Protein AF-A0AAE8SZ14-F1 (afdb_monomer_lite)

Radius of gyration: 31.62 Å; chains: 1; bounding box: 77×44×96 Å

Secondary structure (DSSP, 8-state):
--HHHHHHHHHHHHHHHHHHHHHHHHHHHHHHHHHHHHHHHHHHHHHHHHT--BSB-SSHHHHHHHHHHTTTS-S-SS--GGGG-HHHHHHHTTTTT-----SSSPPPPPPSPPP---S-SSS----S-PPPHHHHHHHHHHHHHHHHTTGGGSS--

pLDDT: mean 80.4, std 10.05, range [40.09, 95.69]

Structure (mmCIF, N/CA/C/O backbone):
data_AF-A0AAE8SZ14-F1
#
_entry.id   AF-A0AAE8SZ14-F1
#
loop_
_atom_site.group_PDB
_atom_site.id
_atom_site.type_symbol
_atom_site.label_atom_id
_atom_site.label_alt_id
_atom_site.label_comp_id
_atom_site.label_asym_id
_atom_site.label_entity_id
_atom_site.label_seq_id
_atom_site.pdbx_PDB_ins_code
_atom_site.Cartn_x
_atom_site.Cartn_y
_atom_site.Cartn_z
_atom_site.occupancy
_atom_site.B_iso_or_equiv
_atom_site.auth_seq_id
_atom_site.auth_comp_id
_atom_site.auth_asym_id
_atom_site.auth_atom_id
_atom_site.pdbx_PDB_model_num
ATOM 1 N N . MET A 1 1 ? 43.416 -10.793 -55.759 1.00 57.47 1 MET A N 1
ATOM 2 C CA . MET A 1 1 ? 42.093 -10.273 -55.345 1.00 57.47 1 MET A CA 1
ATOM 3 C C . MET A 1 1 ? 42.355 -9.062 -54.458 1.00 57.47 1 MET A C 1
ATOM 5 O O . MET A 1 1 ? 43.045 -9.214 -53.461 1.00 57.47 1 MET A O 1
ATOM 9 N N . SER A 1 2 ? 41.986 -7.856 -54.897 1.00 72.75 2 SER A N 1
ATOM 10 C CA . SER A 1 2 ? 42.442 -6.601 -54.273 1.00 72.75 2 SER A CA 1
ATOM 11 C C . SER A 1 2 ? 41.690 -6.305 -52.969 1.00 72.75 2 SER A C 1
ATOM 13 O O . SER A 1 2 ? 40.482 -6.530 -52.880 1.00 72.75 2 SER A O 1
ATOM 15 N N . LEU A 1 3 ? 42.374 -5.734 -51.975 1.00 68.56 3 LEU A N 1
ATOM 16 C CA . LEU A 1 3 ? 41.759 -5.224 -50.740 1.00 68.56 3 LEU A CA 1
ATOM 17 C C . LEU A 1 3 ? 40.633 -4.210 -51.027 1.00 68.56 3 LEU A C 1
ATOM 19 O O . LEU A 1 3 ? 39.628 -4.186 -50.319 1.00 68.56 3 LEU A O 1
ATOM 23 N N . SER A 1 4 ? 40.740 -3.457 -52.127 1.00 73.19 4 SER A N 1
ATOM 24 C CA . SER A 1 4 ? 39.727 -2.480 -52.546 1.00 73.19 4 SER A CA 1
ATOM 25 C C . SER A 1 4 ? 38.378 -3.104 -52.928 1.00 73.19 4 SER A C 1
ATOM 27 O O . SER A 1 4 ? 37.341 -2.476 -52.734 1.00 73.19 4 SER A O 1
ATOM 29 N N . THR A 1 5 ? 38.358 -4.353 -53.410 1.00 78.62 5 THR A N 1
ATOM 30 C CA . THR A 1 5 ? 37.113 -5.061 -53.769 1.00 78.62 5 THR A CA 1
ATOM 31 C C . THR A 1 5 ? 36.330 -5.592 -52.561 1.00 78.62 5 THR A C 1
ATOM 33 O O . THR A 1 5 ? 35.130 -5.826 -52.677 1.00 78.62 5 THR A O 1
ATOM 36 N N . LEU A 1 6 ? 36.964 -5.749 -51.391 1.00 79.00 6 LEU A N 1
ATOM 37 C CA . LEU A 1 6 ? 36.316 -6.261 -50.168 1.00 79.00 6 LEU A CA 1
ATOM 38 C C . LEU A 1 6 ? 35.822 -5.151 -49.224 1.00 79.00 6 LEU A C 1
ATOM 40 O O . LEU A 1 6 ? 35.016 -5.402 -48.328 1.00 79.00 6 LEU A O 1
ATOM 44 N N . GLN A 1 7 ? 36.256 -3.913 -49.450 1.00 81.00 7 GLN A N 1
ATOM 45 C CA . GLN A 1 7 ? 35.893 -2.744 -48.652 1.00 81.00 7 GLN A CA 1
ATOM 46 C C . GLN A 1 7 ? 34.374 -2.499 -48.492 1.00 81.00 7 GLN A C 1
ATOM 48 O O . GLN A 1 7 ? 33.945 -2.255 -47.360 1.00 81.00 7 GLN A O 1
ATOM 53 N N . PRO A 1 8 ? 33.521 -2.611 -49.537 1.00 81.75 8 PRO A N 1
ATOM 54 C CA . PRO A 1 8 ? 32.077 -2.411 -49.367 1.00 81.75 8 PRO A CA 1
ATOM 55 C C . PRO A 1 8 ? 31.417 -3.513 -48.523 1.00 81.75 8 PRO A C 1
ATOM 57 O O . PRO A 1 8 ? 30.487 -3.232 -47.768 1.00 81.75 8 PRO A O 1
ATOM 60 N N . TYR A 1 9 ? 31.929 -4.748 -48.586 1.00 81.44 9 TYR A N 1
ATOM 61 C CA . TYR A 1 9 ? 31.441 -5.866 -47.774 1.00 81.44 9 TYR A CA 1
ATOM 62 C C . TYR A 1 9 ? 31.772 -5.680 -46.290 1.00 81.44 9 TYR A C 1
ATOM 64 O O . TYR A 1 9 ? 30.912 -5.889 -45.435 1.00 81.44 9 TYR A O 1
ATOM 72 N N . LEU A 1 10 ? 32.990 -5.233 -45.975 1.00 82.50 10 LEU A N 1
ATOM 73 C CA . LEU A 1 10 ? 33.394 -4.947 -44.595 1.00 82.50 10 LEU A CA 1
ATOM 74 C C . LEU A 1 10 ? 32.565 -3.810 -43.987 1.00 82.50 10 LEU A C 1
ATOM 76 O O . LEU A 1 10 ? 32.094 -3.934 -42.857 1.00 82.50 10 LEU A O 1
ATOM 80 N N . HIS A 1 11 ? 32.317 -2.752 -44.760 1.00 78.81 11 HIS A N 1
ATOM 81 C CA . HIS A 1 11 ? 31.466 -1.641 -44.340 1.00 78.81 11 HIS A CA 1
ATOM 82 C C . HIS A 1 11 ? 30.017 -2.096 -44.100 1.00 78.81 11 HIS A C 1
ATOM 84 O O . HIS A 1 11 ? 29.425 -1.754 -43.079 1.00 78.81 11 HIS A O 1
ATOM 90 N N . TYR A 1 12 ? 29.454 -2.930 -44.982 1.00 84.75 12 TYR A N 1
ATOM 91 C CA . TYR A 1 12 ? 28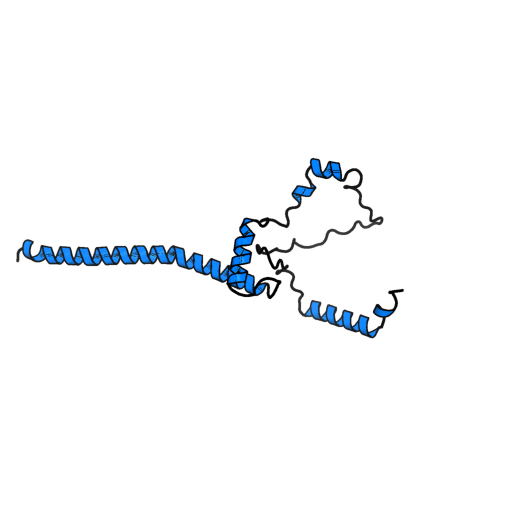.113 -3.495 -44.800 1.00 84.75 12 TYR A CA 1
ATOM 92 C C . TYR A 1 12 ? 28.002 -4.341 -43.521 1.00 84.75 12 TYR A C 1
ATOM 94 O O . TYR A 1 12 ? 27.090 -4.133 -42.720 1.00 84.75 12 TYR A O 1
ATOM 102 N N . ILE A 1 13 ? 28.962 -5.241 -43.280 1.00 82.94 13 ILE A N 1
ATOM 103 C CA . ILE A 1 13 ? 28.994 -6.082 -42.072 1.00 82.94 13 ILE A CA 1
ATOM 104 C C . ILE A 1 13 ? 29.124 -5.219 -40.809 1.00 82.94 13 ILE A C 1
ATOM 106 O O . ILE A 1 13 ? 28.430 -5.466 -39.819 1.00 82.94 13 ILE A O 1
ATOM 110 N N . GLN A 1 14 ? 29.961 -4.177 -40.839 1.00 82.06 14 GLN A N 1
ATOM 111 C CA . GLN A 1 14 ? 30.086 -3.221 -39.736 1.00 82.06 14 GLN A CA 1
ATOM 112 C C . GLN A 1 14 ? 28.778 -2.459 -39.486 1.00 82.06 14 GLN A C 1
ATOM 114 O O . GLN A 1 14 ? 28.372 -2.332 -38.329 1.00 82.06 14 GLN A O 1
ATOM 119 N N . HIS A 1 15 ? 28.075 -2.012 -40.531 1.00 77.25 15 HIS A N 1
ATOM 120 C CA . HIS A 1 15 ? 26.783 -1.325 -40.396 1.00 77.25 15 HIS A CA 1
ATOM 121 C C . HIS A 1 15 ? 25.703 -2.216 -39.791 1.00 77.25 15 HIS A C 1
ATOM 123 O O . HIS A 1 15 ? 25.020 -1.798 -38.853 1.00 77.25 15 HIS A O 1
ATOM 129 N N . VAL A 1 16 ? 25.570 -3.452 -40.279 1.00 83.50 16 VAL A N 1
ATOM 130 C CA . VAL A 1 16 ? 24.595 -4.417 -39.748 1.00 83.50 16 VAL A CA 1
ATOM 131 C C . VAL A 1 16 ? 24.905 -4.728 -38.283 1.00 83.50 16 VAL A C 1
ATOM 133 O O . VAL A 1 16 ? 24.021 -4.603 -37.435 1.00 83.50 16 VAL A O 1
ATOM 136 N N . ARG A 1 17 ? 26.172 -5.019 -37.954 1.00 85.25 17 ARG A N 1
ATOM 137 C CA . ARG A 1 17 ? 26.610 -5.296 -36.578 1.00 85.25 17 ARG A CA 1
ATOM 138 C C . ARG A 1 17 ? 26.339 -4.119 -35.641 1.00 85.25 17 ARG A C 1
ATOM 140 O O . ARG A 1 17 ? 25.786 -4.321 -34.562 1.00 85.25 17 ARG A O 1
ATOM 147 N N . THR A 1 18 ? 26.670 -2.897 -36.055 1.00 85.50 18 THR A N 1
ATOM 148 C CA . THR A 1 18 ? 26.490 -1.693 -35.227 1.00 85.50 18 THR A CA 1
ATOM 149 C C . THR A 1 18 ? 25.009 -1.409 -34.973 1.00 85.50 18 THR A C 1
ATOM 151 O O . THR A 1 18 ? 24.628 -1.147 -33.834 1.00 85.50 18 THR A O 1
ATOM 154 N N . ARG A 1 19 ? 24.140 -1.555 -35.985 1.00 84.44 19 ARG A N 1
ATOM 155 C CA . ARG A 1 19 ? 22.685 -1.409 -35.805 1.00 84.44 19 ARG A CA 1
ATOM 156 C C . ARG A 1 19 ? 22.119 -2.468 -34.866 1.00 84.44 19 ARG A C 1
ATOM 158 O O . ARG A 1 19 ? 21.400 -2.108 -33.938 1.00 84.44 19 ARG A O 1
ATOM 165 N N . THR A 1 20 ? 22.491 -3.738 -35.049 1.00 85.31 20 THR A N 1
ATOM 166 C CA . THR A 1 20 ? 22.041 -4.811 -34.147 1.00 85.31 20 THR A CA 1
ATOM 167 C C . THR A 1 20 ? 22.503 -4.572 -32.709 1.00 85.31 20 THR A C 1
ATOM 169 O O . THR A 1 20 ? 21.679 -4.636 -31.802 1.00 85.31 20 THR A O 1
ATOM 172 N N . ALA A 1 21 ? 23.763 -4.172 -32.496 1.00 86.88 21 ALA A N 1
ATOM 173 C CA . ALA A 1 21 ? 24.307 -3.888 -31.168 1.00 86.88 21 ALA A CA 1
ATOM 174 C C . ALA A 1 21 ? 23.600 -2.710 -30.473 1.00 86.88 21 ALA A C 1
ATOM 176 O O . ALA A 1 21 ? 23.291 -2.791 -29.282 1.00 86.88 21 ALA A O 1
ATOM 177 N N . ILE A 1 22 ? 23.291 -1.639 -31.213 1.00 88.44 22 ILE A N 1
ATOM 178 C CA . ILE A 1 22 ? 22.525 -0.502 -30.683 1.00 88.44 22 ILE A CA 1
ATOM 179 C C . ILE A 1 22 ? 21.106 -0.948 -30.316 1.00 88.44 22 ILE A C 1
ATOM 181 O O . ILE A 1 22 ? 20.650 -0.667 -29.209 1.00 88.44 22 ILE A O 1
ATOM 185 N N . THR A 1 23 ? 20.418 -1.688 -31.193 1.00 89.06 23 THR A N 1
ATOM 186 C CA . THR A 1 23 ? 19.051 -2.157 -30.907 1.00 89.06 23 THR A CA 1
ATOM 187 C C . THR A 1 23 ? 18.996 -3.091 -29.706 1.00 89.06 23 THR A C 1
ATOM 189 O O . THR A 1 23 ? 18.097 -2.954 -28.881 1.00 89.06 23 THR A O 1
ATOM 192 N N . THR A 1 24 ? 19.973 -3.992 -29.556 1.00 88.25 24 THR A N 1
ATOM 193 C CA . THR A 1 24 ? 20.036 -4.874 -28.391 1.00 88.25 24 THR A CA 1
ATOM 194 C C . THR A 1 24 ? 20.304 -4.072 -27.132 1.00 88.25 24 THR A C 1
ATOM 196 O O . THR A 1 24 ? 19.598 -4.263 -26.158 1.00 88.25 24 THR A O 1
ATOM 199 N N . LEU A 1 25 ? 21.245 -3.122 -27.144 1.00 91.44 25 LEU A N 1
ATOM 200 C CA . LEU A 1 25 ? 21.557 -2.314 -25.962 1.00 91.44 25 LEU A CA 1
ATOM 201 C C . LEU A 1 25 ? 20.345 -1.493 -25.502 1.00 91.44 25 LEU A C 1
ATOM 203 O O . LEU A 1 25 ? 20.023 -1.492 -24.314 1.00 91.44 25 LEU A O 1
ATOM 207 N N . VAL A 1 26 ? 19.637 -0.856 -26.439 1.00 91.81 26 VAL A N 1
ATOM 208 C CA . VAL A 1 26 ? 18.403 -0.113 -26.147 1.00 91.81 26 VAL A CA 1
ATOM 209 C C . VAL A 1 26 ? 17.319 -1.043 -25.604 1.00 91.81 26 VAL A C 1
ATOM 211 O O . VAL A 1 26 ? 16.691 -0.715 -24.600 1.00 91.81 26 VAL A O 1
ATOM 214 N N . ALA A 1 27 ? 17.121 -2.214 -26.214 1.00 88.88 27 ALA A N 1
ATOM 215 C CA . ALA A 1 27 ? 16.129 -3.182 -25.754 1.00 88.88 27 ALA A CA 1
ATOM 216 C C . ALA A 1 27 ? 16.444 -3.708 -24.345 1.00 88.88 27 ALA A C 1
ATOM 218 O O . ALA 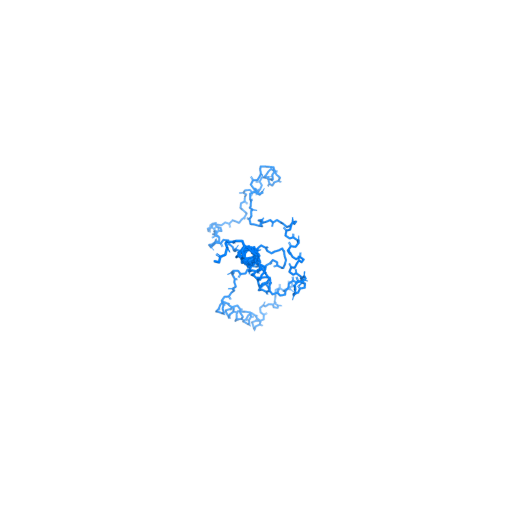A 1 27 ? 15.544 -3.776 -23.509 1.00 88.88 27 ALA A O 1
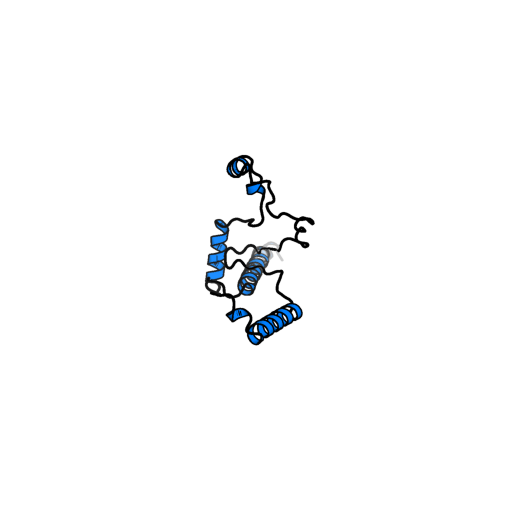ATOM 219 N N . THR A 1 28 ? 17.707 -4.022 -24.045 1.00 89.12 28 THR A N 1
ATOM 220 C CA . THR A 1 28 ? 18.120 -4.500 -22.718 1.00 89.12 28 THR A CA 1
ATOM 221 C C . THR A 1 28 ? 17.986 -3.404 -21.664 1.00 89.12 28 THR A C 1
ATOM 223 O O . THR A 1 28 ? 17.507 -3.675 -20.566 1.00 89.12 28 THR A O 1
ATOM 226 N N . ALA A 1 29 ? 18.350 -2.160 -21.992 1.00 88.12 29 ALA A N 1
ATOM 227 C CA . ALA A 1 29 ? 18.173 -1.020 -21.093 1.00 88.12 29 ALA A CA 1
ATOM 228 C C . ALA A 1 29 ? 16.685 -0.741 -20.821 1.00 88.12 29 ALA A C 1
ATOM 230 O O . ALA A 1 29 ? 16.284 -0.565 -19.670 1.00 88.12 29 ALA A O 1
ATOM 231 N N . ALA A 1 30 ? 15.852 -0.773 -21.865 1.00 87.44 30 ALA A N 1
ATOM 232 C CA . ALA A 1 30 ? 14.408 -0.621 -21.736 1.00 87.44 30 ALA A CA 1
ATOM 233 C C . ALA A 1 30 ? 13.803 -1.747 -20.887 1.00 87.44 30 ALA A C 1
ATOM 235 O O . ALA A 1 30 ? 13.048 -1.473 -19.958 1.00 87.44 30 ALA A O 1
ATOM 236 N N . ALA A 1 31 ? 14.174 -3.005 -21.138 1.00 85.94 31 ALA A N 1
ATOM 237 C CA . ALA A 1 31 ? 13.721 -4.144 -20.343 1.00 85.94 31 ALA A CA 1
ATOM 238 C C . ALA A 1 31 ? 14.163 -4.029 -18.874 1.00 85.94 31 ALA A C 1
ATOM 240 O O . ALA A 1 31 ? 13.349 -4.235 -17.973 1.00 85.94 31 ALA A O 1
ATOM 241 N N . GLY A 1 32 ? 15.415 -3.631 -18.629 1.00 85.81 32 GLY A N 1
ATOM 242 C CA . GLY A 1 32 ? 15.965 -3.441 -17.287 1.00 85.81 32 GLY A CA 1
ATOM 243 C C . GLY A 1 32 ? 15.203 -2.413 -16.448 1.00 85.81 32 GLY A C 1
ATOM 244 O O . GLY A 1 32 ? 15.120 -2.570 -15.233 1.00 85.81 32 GLY A O 1
ATOM 245 N N . LEU A 1 33 ? 14.595 -1.404 -17.080 1.00 86.81 33 LEU A N 1
ATOM 246 C CA . LEU A 1 33 ? 13.809 -0.376 -16.392 1.00 86.81 33 LEU A CA 1
ATOM 247 C C . LEU A 1 33 ? 12.305 -0.699 -16.345 1.00 86.81 33 LEU A C 1
ATOM 249 O O . LEU A 1 33 ? 11.650 -0.490 -15.322 1.00 86.81 33 LEU A O 1
ATOM 253 N N . LEU A 1 34 ? 11.749 -1.242 -17.430 1.00 89.69 34 LEU A N 1
ATOM 254 C CA . LEU A 1 34 ? 10.315 -1.514 -17.545 1.00 89.69 34 LEU A CA 1
ATOM 255 C C . LEU A 1 34 ? 9.876 -2.708 -16.697 1.00 89.69 34 LEU A C 1
ATOM 257 O O . LEU A 1 34 ? 8.832 -2.634 -16.053 1.00 89.69 34 LEU A O 1
ATOM 261 N N . ILE A 1 35 ? 10.661 -3.787 -16.652 1.00 89.38 35 ILE A N 1
ATOM 262 C CA . ILE A 1 35 ? 10.314 -4.996 -15.889 1.00 89.38 35 ILE A CA 1
ATOM 263 C C . ILE A 1 35 ? 10.098 -4.695 -14.392 1.00 89.38 35 ILE A C 1
ATOM 265 O O . ILE A 1 35 ? 9.021 -5.025 -13.881 1.00 89.38 35 ILE A O 1
ATOM 269 N N . PRO A 1 36 ? 11.036 -4.052 -13.664 1.00 90.31 36 PRO A N 1
ATOM 270 C CA . PRO A 1 36 ? 10.817 -3.744 -12.251 1.00 90.31 36 PRO A CA 1
ATOM 271 C C . PRO A 1 36 ? 9.691 -2.723 -12.045 1.00 90.31 36 PRO A C 1
ATOM 273 O O . PRO A 1 36 ? 8.927 -2.848 -11.084 1.00 90.31 36 PRO A O 1
ATOM 276 N N . GLY A 1 37 ? 9.536 -1.756 -12.958 1.00 88.69 37 GLY A N 1
ATOM 277 C CA . GLY A 1 37 ? 8.444 -0.781 -12.917 1.00 88.69 37 GLY A CA 1
ATOM 278 C C . GLY A 1 37 ? 7.070 -1.447 -13.014 1.00 88.69 37 GLY A C 1
ATOM 279 O O . GLY A 1 37 ? 6.212 -1.238 -12.153 1.00 88.69 37 GLY A O 1
ATOM 280 N N . ILE A 1 38 ? 6.885 -2.324 -14.004 1.00 90.31 38 ILE A N 1
ATOM 281 C CA . ILE A 1 38 ? 5.653 -3.100 -14.188 1.00 90.31 38 ILE A CA 1
ATOM 282 C C . ILE A 1 38 ? 5.407 -4.002 -12.977 1.00 90.31 38 ILE A C 1
ATOM 284 O O . ILE A 1 38 ? 4.289 -4.040 -12.467 1.00 90.31 38 ILE A O 1
ATOM 288 N N . HIS A 1 39 ? 6.434 -4.685 -12.465 1.00 91.31 39 HIS A N 1
ATOM 289 C CA . HIS A 1 39 ? 6.298 -5.522 -11.271 1.00 91.31 39 HIS A CA 1
ATOM 290 C C . HIS A 1 39 ? 5.815 -4.717 -10.051 1.00 91.31 39 HIS A C 1
ATOM 292 O O . HIS A 1 39 ? 4.918 -5.164 -9.331 1.00 91.31 39 HIS A O 1
ATOM 298 N N . CYS A 1 40 ? 6.350 -3.510 -9.841 1.00 88.81 40 CYS A N 1
ATOM 299 C CA . CYS A 1 40 ? 5.916 -2.613 -8.770 1.00 88.81 40 CYS A CA 1
ATOM 300 C C . CYS A 1 40 ? 4.444 -2.195 -8.932 1.00 88.81 40 CYS A C 1
ATOM 302 O O . CYS A 1 40 ? 3.663 -2.305 -7.982 1.00 88.81 40 CYS A O 1
ATOM 304 N N . ILE A 1 41 ? 4.044 -1.797 -10.145 1.00 89.62 41 ILE A N 1
ATOM 305 C CA . ILE A 1 41 ? 2.661 -1.411 -10.468 1.00 89.62 41 ILE A CA 1
ATOM 306 C C . ILE A 1 41 ? 1.705 -2.584 -10.237 1.00 89.62 41 ILE A C 1
ATOM 308 O O . ILE A 1 41 ? 0.699 -2.430 -9.546 1.00 89.62 41 ILE A O 1
ATOM 312 N N . VAL A 1 42 ? 2.036 -3.776 -10.742 1.00 91.38 42 VAL A N 1
ATOM 313 C CA . VAL A 1 42 ? 1.208 -4.982 -10.582 1.00 91.38 42 VAL A CA 1
ATOM 314 C C . VAL A 1 42 ? 1.074 -5.361 -9.110 1.00 91.38 42 VAL A C 1
ATOM 316 O O . VAL A 1 42 ? -0.031 -5.659 -8.653 1.00 91.38 42 VAL A O 1
ATOM 319 N N . ARG A 1 43 ? 2.169 -5.323 -8.340 1.00 90.44 43 ARG A N 1
ATOM 320 C CA . ARG A 1 43 ? 2.138 -5.606 -6.899 1.00 90.44 43 ARG A CA 1
ATOM 321 C C . ARG A 1 43 ? 1.284 -4.584 -6.145 1.00 90.44 43 ARG A C 1
ATOM 323 O O . ARG A 1 43 ? 0.492 -4.982 -5.293 1.00 90.44 43 ARG A O 1
ATOM 330 N N . SER A 1 44 ? 1.411 -3.298 -6.469 1.00 88.31 44 SER A N 1
ATOM 331 C CA . SER A 1 44 ? 0.604 -2.229 -5.867 1.00 88.31 44 SER A CA 1
ATOM 332 C C . SER A 1 44 ? -0.881 -2.380 -6.202 1.00 88.31 44 SER A C 1
ATOM 334 O O . SER A 1 44 ? -1.726 -2.314 -5.312 1.00 88.31 44 SER A O 1
ATOM 336 N N . TYR A 1 45 ? -1.209 -2.658 -7.463 1.00 90.00 45 TYR A N 1
ATOM 337 C CA . TYR A 1 45 ? -2.587 -2.849 -7.904 1.00 90.00 45 TYR A CA 1
ATOM 338 C C . TYR A 1 45 ? -3.230 -4.087 -7.265 1.00 90.00 45 TYR A C 1
ATOM 340 O O . TYR A 1 45 ? -4.344 -4.014 -6.754 1.00 90.00 45 TYR A O 1
ATOM 348 N N . ARG A 1 46 ? -2.510 -5.214 -7.197 1.00 89.19 46 ARG A N 1
ATOM 349 C CA . ARG A 1 46 ? -2.983 -6.413 -6.484 1.00 89.19 46 ARG A CA 1
ATOM 350 C C . ARG A 1 46 ? -3.177 -6.158 -4.993 1.00 89.19 46 ARG A C 1
ATOM 352 O O . ARG A 1 46 ? -4.155 -6.631 -4.426 1.00 89.19 46 ARG A O 1
ATOM 359 N N . GLY A 1 47 ? -2.278 -5.399 -4.367 1.00 86.12 47 GLY A N 1
ATOM 360 C CA . GLY A 1 47 ? -2.426 -5.003 -2.969 1.00 86.12 47 GLY A CA 1
ATOM 361 C C . GLY A 1 47 ? -3.655 -4.121 -2.738 1.00 86.12 47 GLY A C 1
ATOM 362 O O . GLY A 1 47 ? -4.374 -4.339 -1.770 1.00 86.12 47 GLY A O 1
ATOM 363 N N . PHE A 1 48 ? -3.952 -3.198 -3.656 1.00 86.31 48 PHE A N 1
ATOM 364 C CA . PHE A 1 48 ? -5.198 -2.428 -3.644 1.00 86.31 48 PHE A CA 1
ATOM 365 C C . PHE A 1 48 ? -6.434 -3.327 -3.760 1.00 86.31 48 PHE A C 1
ATOM 367 O O . PHE A 1 48 ? -7.368 -3.194 -2.972 1.00 86.31 48 PHE A O 1
ATOM 374 N N . LEU A 1 49 ? -6.422 -4.292 -4.682 1.00 86.81 49 LEU A N 1
ATOM 375 C CA . LEU A 1 49 ? -7.519 -5.250 -4.812 1.00 86.81 49 LEU A CA 1
ATOM 376 C C . LEU A 1 49 ? -7.694 -6.102 -3.542 1.00 86.81 49 LEU A C 1
ATOM 378 O O . LEU A 1 49 ? -8.827 -6.383 -3.147 1.00 86.81 49 LEU A O 1
ATOM 382 N N . ALA A 1 50 ? -6.606 -6.469 -2.865 1.00 84.88 50 ALA A N 1
ATOM 383 C CA . ALA A 1 50 ? -6.652 -7.249 -1.628 1.00 84.88 50 ALA A CA 1
ATOM 384 C C . ALA A 1 50 ? -7.321 -6.508 -0.453 1.00 84.88 50 ALA A C 1
ATOM 386 O O . ALA A 1 50 ? -7.840 -7.158 0.451 1.00 84.88 50 ALA A O 1
ATOM 387 N N . LEU A 1 51 ? -7.381 -5.170 -0.474 1.00 81.06 51 LEU A N 1
ATOM 388 C CA . LEU A 1 51 ? -8.147 -4.392 0.513 1.00 81.06 51 LEU A CA 1
ATOM 389 C C . LEU A 1 51 ? -9.666 -4.595 0.377 1.00 81.06 51 LEU A C 1
ATOM 391 O O . LEU A 1 51 ? -10.428 -4.243 1.279 1.00 81.06 51 LEU A O 1
ATOM 395 N N . GLY A 1 52 ? -10.124 -5.136 -0.752 1.00 81.69 52 GLY A N 1
ATOM 396 C CA . GLY A 1 52 ? -11.540 -5.283 -1.058 1.00 81.69 52 GLY A CA 1
ATOM 397 C C . GLY A 1 52 ? -12.239 -3.948 -1.330 1.00 81.69 52 GLY A C 1
ATOM 398 O O . GLY A 1 52 ? -11.627 -2.888 -1.459 1.00 81.69 52 GLY A O 1
ATOM 399 N N . ARG A 1 53 ? -13.568 -3.995 -1.446 1.00 80.81 53 ARG A N 1
ATOM 400 C CA . ARG A 1 53 ? -14.392 -2.817 -1.762 1.00 80.81 53 ARG A CA 1
ATOM 401 C C . ARG A 1 53 ? -14.408 -1.862 -0.559 1.00 80.81 53 ARG A C 1
ATOM 403 O O . ARG A 1 53 ? -14.608 -2.296 0.577 1.00 80.81 53 ARG A O 1
ATOM 410 N N . GLY A 1 54 ? -14.193 -0.566 -0.790 1.00 71.50 54 GLY A N 1
ATOM 411 C CA . GLY A 1 54 ? -14.059 0.409 0.299 1.00 71.50 54 GLY A CA 1
ATOM 412 C C . GLY A 1 54 ? -14.187 1.863 -0.147 1.00 71.50 54 GLY A C 1
ATOM 413 O O . GLY A 1 54 ? -13.217 2.611 -0.114 1.00 71.50 54 GLY A O 1
ATOM 414 N N . GLY A 1 55 ? -15.388 2.256 -0.575 1.00 75.00 55 GLY A N 1
ATOM 415 C CA . GLY A 1 55 ? -15.740 3.639 -0.924 1.00 75.00 55 GLY A CA 1
ATOM 416 C C . GLY A 1 55 ? -15.249 4.104 -2.298 1.00 75.00 55 GLY A C 1
ATOM 417 O O . GLY A 1 55 ? -16.033 4.665 -3.056 1.00 75.00 55 GLY A O 1
ATOM 418 N N . ILE A 1 56 ? -13.994 3.825 -2.659 1.00 85.25 56 ILE A N 1
ATOM 419 C CA . ILE A 1 56 ? -13.448 4.168 -3.980 1.00 85.25 56 ILE A CA 1
ATOM 420 C C . ILE A 1 56 ? -13.721 3.080 -5.033 1.00 85.25 56 ILE A C 1
ATOM 422 O O . ILE A 1 56 ? -13.897 1.908 -4.677 1.00 85.25 56 ILE A O 1
ATOM 426 N N . PRO A 1 57 ? -13.760 3.439 -6.335 1.00 88.38 57 PRO A N 1
ATOM 427 C CA . PRO A 1 57 ? -14.001 2.480 -7.408 1.00 88.38 57 PRO A CA 1
ATOM 428 C C . PRO A 1 57 ? -13.021 1.303 -7.357 1.00 88.38 57 PRO A C 1
ATOM 430 O O . PRO A 1 57 ? -11.809 1.484 -7.365 1.00 88.38 57 PRO A O 1
ATOM 433 N N . TYR A 1 58 ? -13.534 0.075 -7.333 1.00 88.50 58 TYR A N 1
ATOM 434 C CA . TYR A 1 58 ? -12.711 -1.138 -7.272 1.00 88.50 58 TYR A CA 1
ATOM 435 C C . TYR A 1 58 ? -12.203 -1.530 -8.670 1.00 88.50 58 TYR A C 1
ATOM 437 O O . TYR A 1 58 ? -12.548 -2.570 -9.225 1.00 88.50 58 TYR A O 1
ATOM 445 N N . ASN A 1 59 ? -11.449 -0.630 -9.294 1.00 90.56 59 ASN A N 1
ATOM 446 C CA . ASN A 1 59 ? -10.885 -0.780 -10.631 1.00 90.56 59 ASN A CA 1
ATOM 447 C C . ASN A 1 59 ? -9.556 -0.011 -10.731 1.00 90.56 59 ASN A C 1
ATOM 449 O O . ASN A 1 59 ? -9.065 0.549 -9.750 1.00 90.56 59 ASN A O 1
ATOM 453 N N . PHE A 1 60 ? -8.956 0.005 -11.919 1.00 91.06 60 PHE A N 1
ATOM 454 C CA . PHE A 1 60 ? -7.690 0.701 -12.155 1.00 91.06 60 PHE A CA 1
ATOM 455 C C . PHE A 1 60 ? -7.752 2.210 -11.842 1.00 91.06 60 PHE A C 1
ATOM 457 O O . PHE A 1 60 ? -6.795 2.763 -11.306 1.00 91.06 60 PHE A O 1
ATOM 464 N N . PHE A 1 61 ? -8.883 2.873 -12.100 1.00 91.56 61 PHE A N 1
ATOM 465 C CA . PHE A 1 61 ? -9.041 4.302 -11.812 1.00 91.56 61 PHE A CA 1
ATOM 466 C C . PHE A 1 61 ? -9.075 4.597 -10.314 1.00 91.56 61 PHE A C 1
ATOM 468 O O . PHE A 1 61 ? -8.465 5.568 -9.878 1.00 91.56 61 PHE A O 1
ATOM 475 N N . GLY A 1 62 ? -9.731 3.755 -9.510 1.00 89.44 62 GLY A N 1
ATOM 476 C CA . GLY A 1 62 ? -9.687 3.913 -8.055 1.00 89.44 62 GLY A CA 1
ATOM 477 C C . GLY A 1 62 ? -8.287 3.695 -7.485 1.00 89.44 62 GLY A C 1
ATOM 478 O O . GLY A 1 62 ? -7.865 4.451 -6.613 1.00 89.44 62 GLY A O 1
ATOM 479 N N . TRP A 1 63 ? -7.524 2.744 -8.037 1.00 90.69 63 TRP A N 1
ATOM 480 C CA . TRP A 1 63 ? -6.107 2.586 -7.694 1.00 90.69 63 TRP A CA 1
ATOM 481 C C . TRP A 1 63 ? -5.292 3.846 -8.023 1.00 90.69 63 TRP A C 1
ATOM 483 O O . TRP A 1 63 ? -4.509 4.296 -7.187 1.00 90.69 63 TRP A O 1
ATOM 493 N N . LEU A 1 64 ? -5.499 4.451 -9.198 1.00 91.06 64 LEU A N 1
ATOM 494 C CA . LEU A 1 64 ? -4.798 5.678 -9.586 1.00 91.06 64 LEU A CA 1
ATOM 495 C C . LEU A 1 64 ? -5.179 6.862 -8.686 1.00 91.06 64 LEU A C 1
ATOM 497 O O . LEU A 1 64 ? -4.301 7.598 -8.243 1.00 91.06 64 LEU A O 1
ATOM 501 N N . LEU A 1 65 ? -6.468 7.004 -8.366 1.00 89.38 65 LEU A N 1
ATOM 502 C CA . LEU A 1 65 ? -6.965 8.036 -7.457 1.00 89.38 65 LEU A CA 1
ATOM 503 C C . LEU A 1 65 ? -6.338 7.903 -6.063 1.00 89.38 65 LEU A C 1
ATOM 505 O O . LEU A 1 65 ? -5.865 8.891 -5.503 1.00 89.38 65 LEU A O 1
ATOM 509 N N . GLN A 1 66 ? -6.269 6.691 -5.503 1.00 88.31 66 GLN A N 1
ATOM 510 C CA . GLN A 1 66 ? -5.587 6.500 -4.219 1.00 88.31 66 GLN A CA 1
ATOM 511 C C . GLN A 1 66 ? -4.089 6.836 -4.336 1.00 88.31 66 GLN A C 1
ATOM 513 O O . GLN A 1 66 ? -3.508 7.397 -3.408 1.00 88.31 66 GLN A O 1
ATOM 518 N N . ALA A 1 67 ? -3.452 6.489 -5.461 1.00 87.69 67 ALA A N 1
ATOM 519 C CA . ALA A 1 67 ? -2.032 6.738 -5.670 1.00 87.69 67 ALA A CA 1
ATOM 520 C C . ALA A 1 67 ? -1.737 8.242 -5.748 1.00 87.69 67 ALA A C 1
ATOM 522 O O . ALA A 1 67 ? -0.746 8.687 -5.171 1.00 87.69 67 ALA A O 1
ATOM 523 N N . SER A 1 68 ? -2.614 9.037 -6.373 1.00 88.44 68 SER A N 1
ATOM 524 C CA . SER A 1 68 ? -2.485 10.498 -6.382 1.00 88.44 68 SER A CA 1
ATOM 525 C C . SER A 1 68 ? -2.719 11.111 -5.003 1.00 88.44 68 SER A C 1
ATOM 527 O O . SER A 1 68 ? -2.008 12.035 -4.617 1.00 88.44 68 SER A O 1
ATOM 529 N N . LEU A 1 69 ? -3.659 10.570 -4.219 1.00 85.88 69 LEU A N 1
ATOM 530 C CA . LEU A 1 69 ? -3.906 11.044 -2.853 1.00 85.88 69 LEU A CA 1
ATOM 531 C C . LEU A 1 69 ? -2.701 10.824 -1.927 1.00 85.88 69 LEU A C 1
ATOM 533 O O . LEU A 1 69 ? -2.510 11.589 -0.980 1.00 85.88 69 LEU A O 1
ATOM 537 N N . LYS A 1 70 ? -1.839 9.847 -2.229 1.00 82.50 70 LYS A N 1
ATOM 538 C CA . LYS A 1 70 ? -0.596 9.608 -1.485 1.00 82.50 70 LYS A CA 1
ATOM 539 C C . LYS A 1 70 ? 0.354 10.813 -1.487 1.00 82.50 70 LYS A C 1
ATOM 541 O O . LYS A 1 70 ? 1.135 10.946 -0.555 1.00 82.50 70 LYS A O 1
ATOM 546 N N . LEU A 1 71 ? 0.275 11.699 -2.485 1.00 82.69 71 LEU A N 1
ATOM 547 C CA . LEU A 1 71 ? 1.099 12.914 -2.547 1.00 82.69 71 LEU A CA 1
ATOM 548 C C . LEU A 1 71 ? 0.763 13.926 -1.442 1.00 82.69 71 LEU A C 1
ATOM 550 O O . LEU A 1 71 ? 1.601 1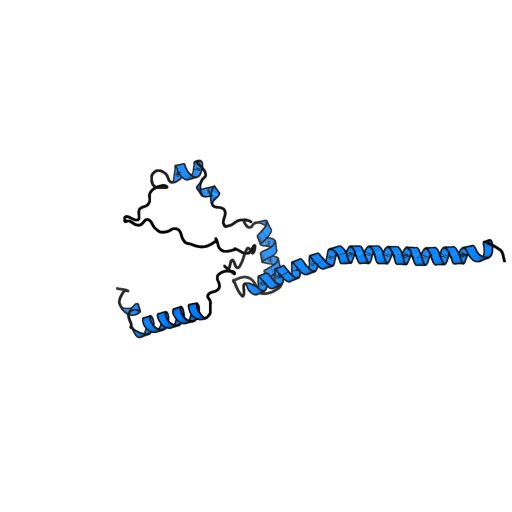4.752 -1.097 1.00 82.69 71 LEU A O 1
ATOM 554 N N . ILE A 1 72 ? -0.457 13.867 -0.906 1.00 83.25 72 ILE A N 1
ATOM 555 C CA . ILE A 1 72 ? -0.966 14.796 0.114 1.00 83.25 72 ILE A CA 1
ATOM 556 C C . ILE A 1 72 ? -1.148 14.075 1.461 1.00 83.25 72 ILE A C 1
ATOM 558 O O . ILE A 1 72 ? -1.135 14.698 2.521 1.00 83.25 72 ILE A O 1
ATOM 562 N N . ALA A 1 73 ? -1.317 12.751 1.440 1.00 79.81 73 ALA A N 1
ATOM 563 C CA . ALA A 1 73 ? -1.503 11.947 2.639 1.00 79.81 73 ALA A CA 1
ATOM 564 C C . ALA A 1 73 ? -0.244 11.908 3.519 1.00 79.81 73 ALA A C 1
ATOM 566 O O . ALA A 1 73 ? 0.886 11.891 3.031 1.00 79.81 73 ALA A O 1
ATOM 567 N N . ARG A 1 74 ? -0.443 11.817 4.840 1.00 72.12 74 ARG A N 1
ATOM 568 C CA . ARG A 1 74 ? 0.661 11.578 5.777 1.00 72.12 74 ARG A CA 1
ATOM 569 C C . ARG A 1 74 ? 1.256 10.191 5.545 1.00 72.12 74 ARG A C 1
ATOM 571 O O . ARG A 1 74 ? 0.533 9.197 5.536 1.00 72.12 74 ARG A O 1
ATOM 578 N N . THR A 1 75 ? 2.577 10.146 5.398 1.00 68.62 75 THR A N 1
ATOM 579 C CA . THR A 1 75 ? 3.336 8.906 5.185 1.00 68.62 75 THR A CA 1
ATOM 580 C C . THR A 1 75 ? 3.307 7.998 6.410 1.00 68.62 75 THR A C 1
ATOM 582 O O . THR A 1 75 ? 3.203 6.785 6.256 1.00 68.62 75 THR A O 1
ATOM 585 N N . ASP A 1 76 ? 3.359 8.581 7.611 1.00 73.81 76 ASP A N 1
ATOM 586 C CA . ASP A 1 76 ? 3.302 7.851 8.873 1.00 73.81 76 ASP A CA 1
ATOM 587 C C . ASP A 1 76 ? 2.067 8.276 9.677 1.00 73.81 76 ASP A C 1
ATOM 589 O O . ASP A 1 76 ? 1.905 9.438 10.053 1.00 73.81 76 ASP A O 1
ATOM 593 N N . THR A 1 77 ? 1.164 7.322 9.896 1.00 73.12 77 THR A N 1
ATOM 594 C CA . THR A 1 77 ? -0.045 7.495 10.722 1.00 73.12 77 THR A CA 1
ATOM 595 C C . THR A 1 77 ? 0.132 6.927 12.129 1.00 73.12 77 THR A C 1
ATOM 597 O O . THR A 1 77 ? -0.774 7.014 12.955 1.00 73.12 77 THR A O 1
ATOM 600 N N . THR A 1 78 ? 1.290 6.333 12.405 1.00 74.00 78 THR A N 1
ATOM 601 C CA . THR A 1 78 ? 1.637 5.685 13.670 1.00 74.00 78 THR A CA 1
ATOM 602 C C . THR A 1 78 ? 2.527 6.544 14.560 1.00 74.00 78 THR A C 1
ATOM 604 O O . THR A 1 78 ? 2.613 6.270 15.756 1.00 74.00 78 THR A O 1
ATOM 607 N N . GLU A 1 79 ? 3.122 7.590 13.989 1.00 81.19 79 GLU A N 1
ATOM 608 C CA . GLU A 1 79 ? 3.965 8.570 14.664 1.00 81.19 79 GLU A CA 1
ATOM 609 C C . GLU A 1 79 ? 3.214 9.296 15.794 1.00 81.19 79 GLU A C 1
ATOM 611 O O . GLU A 1 79 ? 2.220 9.994 15.568 1.00 81.19 79 GLU A O 1
ATOM 616 N N . THR A 1 80 ? 3.705 9.148 17.027 1.00 80.50 80 THR A N 1
ATOM 617 C CA . THR A 1 80 ? 3.118 9.767 18.227 1.00 80.50 80 THR A CA 1
ATOM 618 C C . THR A 1 80 ? 3.926 10.947 18.758 1.00 80.50 80 THR A C 1
ATOM 620 O O . THR A 1 80 ? 3.445 11.619 19.668 1.00 80.50 80 THR A O 1
ATOM 623 N N . SER A 1 81 ? 5.104 11.256 18.199 1.00 81.25 81 SER A N 1
ATOM 624 C CA . SER A 1 81 ? 5.979 12.339 18.698 1.00 81.25 81 SER A CA 1
ATOM 625 C C . SER A 1 81 ? 5.312 13.711 18.753 1.00 81.25 81 SER A C 1
ATOM 627 O O . SER A 1 81 ? 5.712 14.558 19.549 1.00 81.25 81 SER A O 1
ATOM 629 N N . HIS A 1 82 ? 4.266 13.940 17.954 1.00 80.19 82 HIS A N 1
ATOM 630 C CA . HIS A 1 82 ? 3.458 15.153 18.039 1.00 80.19 82 HIS A CA 1
ATOM 631 C C . HIS A 1 82 ? 2.889 15.376 19.446 1.00 80.19 82 HIS A C 1
ATOM 633 O O . HIS A 1 82 ? 2.901 16.510 19.911 1.00 80.19 82 HIS A O 1
ATOM 639 N N . TYR A 1 83 ? 2.464 14.321 20.146 1.00 78.31 83 TYR A N 1
ATOM 640 C CA . TYR A 1 83 ? 1.909 14.423 21.500 1.00 78.31 83 TYR A CA 1
ATOM 641 C C . TYR A 1 83 ? 2.969 14.697 22.575 1.00 78.31 83 TYR A C 1
ATOM 643 O O . TYR A 1 83 ? 2.628 15.142 23.662 1.00 78.31 83 TYR A O 1
ATOM 651 N N . SER A 1 84 ? 4.252 14.488 22.270 1.00 81.56 84 SER A N 1
ATOM 652 C CA . SER A 1 84 ? 5.372 14.756 23.183 1.00 81.56 84 SER A CA 1
ATOM 653 C C . SER A 1 84 ? 5.930 16.179 23.058 1.00 81.56 84 SER A C 1
ATOM 655 O O . SER A 1 84 ? 6.938 16.506 23.681 1.00 81.56 84 SER A O 1
ATOM 657 N N . ARG A 1 85 ? 5.320 17.029 22.224 1.00 86.75 85 ARG A N 1
ATOM 658 C CA . ARG A 1 85 ? 5.781 18.401 21.991 1.00 86.75 85 ARG A CA 1
ATOM 659 C C . ARG A 1 85 ? 5.458 19.305 23.186 1.00 86.75 85 ARG A C 1
ATOM 661 O O . ARG A 1 85 ? 4.307 19.308 23.629 1.00 86.75 85 ARG A O 1
ATOM 668 N N . PRO A 1 86 ? 6.417 20.110 23.680 1.00 85.12 86 PRO A N 1
ATOM 669 C CA . PRO A 1 86 ? 6.215 20.937 24.869 1.00 85.12 86 PRO A CA 1
ATOM 670 C C . PRO A 1 86 ? 5.086 21.958 24.690 1.00 85.12 86 PRO A C 1
ATOM 672 O O . PRO A 1 86 ? 4.360 22.226 25.644 1.00 85.12 86 PRO A O 1
ATOM 675 N N . GLU A 1 87 ? 4.873 22.473 23.475 1.00 87.25 87 GLU A N 1
ATOM 676 C CA . GLU A 1 87 ? 3.787 23.419 23.184 1.00 87.25 87 GLU A CA 1
ATOM 677 C C . GLU A 1 87 ? 2.403 22.766 23.315 1.00 87.25 87 GLU A C 1
ATOM 679 O O . GLU A 1 87 ? 1.436 23.417 23.702 1.00 87.25 87 GLU A O 1
ATOM 684 N N . ILE A 1 88 ? 2.305 21.469 23.006 1.00 82.50 88 ILE A N 1
ATOM 685 C CA . ILE A 1 88 ? 1.058 20.704 23.095 1.00 82.50 88 ILE A CA 1
ATOM 686 C C . ILE A 1 88 ? 0.808 20.277 24.541 1.00 82.50 88 ILE A C 1
ATOM 688 O O . ILE A 1 88 ? -0.307 20.419 25.035 1.00 82.50 88 ILE A O 1
ATOM 692 N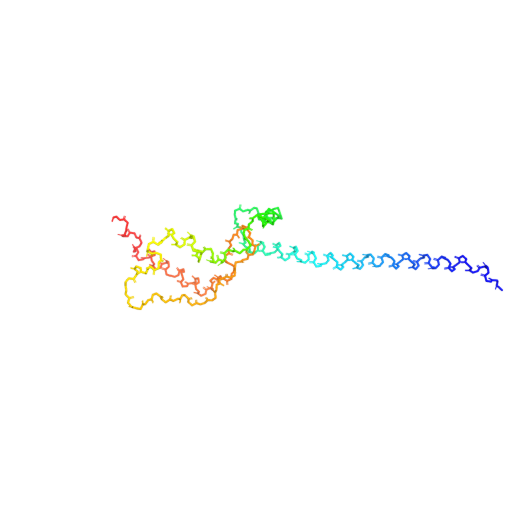 N . LEU A 1 89 ? 1.842 19.825 25.251 1.00 82.19 89 LEU A N 1
ATOM 693 C CA . LEU A 1 89 ? 1.733 19.436 26.660 1.00 82.19 89 LEU A CA 1
ATOM 694 C C . LEU A 1 89 ? 1.261 20.595 27.549 1.00 82.19 89 LEU A C 1
ATOM 696 O O . LEU A 1 89 ? 0.451 20.387 28.450 1.00 82.19 89 LEU A O 1
ATOM 700 N N . GLN A 1 90 ? 1.688 21.826 27.253 1.00 83.75 90 GLN A N 1
ATOM 701 C CA . GLN A 1 90 ? 1.208 23.022 27.953 1.00 83.75 90 GLN A CA 1
ATOM 702 C C . GLN A 1 90 ? -0.305 23.242 27.810 1.00 83.75 90 GLN A C 1
ATOM 704 O O . GLN A 1 90 ? -0.924 23.751 28.739 1.00 83.75 90 GLN A O 1
ATOM 709 N N . LEU A 1 91 ? -0.911 22.832 26.689 1.00 83.81 91 LEU A N 1
ATOM 710 C CA . LEU A 1 91 ? -2.350 22.982 26.449 1.00 83.81 91 LEU A CA 1
ATOM 711 C C . LEU A 1 91 ? -3.195 21.988 27.264 1.00 83.81 91 LEU A C 1
ATOM 713 O O . LEU A 1 91 ? -4.332 22.294 27.615 1.00 83.81 91 LEU A O 1
ATOM 717 N N . TYR A 1 92 ? -2.652 20.802 27.547 1.00 78.50 92 TYR A N 1
ATOM 718 C CA . TYR A 1 92 ? -3.362 19.715 28.234 1.00 78.50 92 TYR A CA 1
ATOM 719 C C . TYR A 1 92 ? -2.987 19.578 29.728 1.00 78.50 92 TYR A C 1
ATOM 721 O O . TYR A 1 92 ? -3.614 18.810 30.463 1.00 78.50 92 TYR A O 1
ATOM 729 N N . SER A 1 93 ? -1.987 20.327 30.200 1.00 73.12 93 SER A N 1
ATOM 730 C CA . SER A 1 93 ? -1.598 20.421 31.615 1.00 73.12 93 SER A CA 1
ATOM 731 C C . SER A 1 93 ? -2.691 21.124 32.441 1.00 73.12 93 SER A C 1
ATOM 733 O O . SER A 1 93 ? -3.276 22.091 31.947 1.00 73.12 93 SER A O 1
ATOM 735 N N . PRO A 1 94 ? -3.017 20.685 33.678 1.00 78.94 94 PRO A N 1
ATOM 736 C CA . PRO A 1 94 ? -2.270 19.773 34.563 1.00 78.94 94 PRO A CA 1
ATOM 737 C C . PRO A 1 94 ? -2.725 18.302 34.562 1.00 78.94 94 PRO A C 1
ATOM 739 O O . PRO A 1 94 ? -2.153 17.489 35.281 1.00 78.94 94 PRO A O 1
ATOM 742 N N . LEU A 1 95 ? -3.762 17.945 33.800 1.00 80.25 95 LEU A N 1
ATOM 743 C CA . LEU A 1 95 ? -4.372 16.606 33.851 1.00 80.25 95 LEU A CA 1
ATOM 744 C C . LEU A 1 95 ? -3.789 15.618 32.826 1.00 80.25 95 LEU A C 1
ATOM 746 O O . LEU A 1 95 ? -4.099 14.434 32.903 1.00 80.25 95 LEU A O 1
ATOM 750 N N . ALA A 1 96 ? -2.958 16.081 31.884 1.00 74.44 96 ALA A N 1
ATOM 751 C CA . ALA A 1 96 ? -2.396 15.265 30.801 1.00 74.44 96 ALA A CA 1
ATOM 752 C C . ALA A 1 96 ? -1.635 14.015 31.277 1.00 74.44 96 ALA A C 1
ATOM 754 O O . ALA A 1 96 ? -1.706 12.978 30.623 1.00 74.44 96 ALA A O 1
ATOM 755 N N . ASP A 1 97 ? -0.953 14.110 32.420 1.00 73.12 97 ASP A N 1
ATOM 756 C CA . ASP A 1 97 ? -0.136 13.023 32.975 1.00 73.12 97 ASP A CA 1
ATOM 757 C C . ASP A 1 97 ? -0.890 12.184 34.023 1.00 73.12 97 ASP A C 1
ATOM 759 O O . ASP A 1 97 ? -0.313 11.295 34.654 1.00 73.12 97 ASP A O 1
ATOM 763 N N . LEU A 1 98 ? -2.182 12.457 34.243 1.00 76.12 98 LEU A N 1
ATOM 764 C CA . LEU A 1 98 ? -2.980 11.768 35.252 1.00 76.12 98 LEU A CA 1
ATOM 765 C C . LEU A 1 98 ? -3.723 10.565 34.663 1.00 76.12 98 LEU A C 1
ATOM 767 O O . LEU A 1 98 ? -4.411 10.645 33.647 1.00 76.12 98 LEU A O 1
ATOM 771 N N . CYS A 1 99 ? -3.634 9.435 35.364 1.00 74.12 99 CYS A N 1
ATOM 772 C CA . CYS A 1 99 ? -4.472 8.269 35.118 1.00 74.12 99 CYS A CA 1
ATOM 773 C C . CYS A 1 99 ? -5.708 8.338 36.023 1.00 74.12 99 CYS A C 1
ATOM 775 O O . CYS A 1 99 ? -5.588 8.305 37.246 1.00 74.12 99 CYS A O 1
ATOM 777 N N . PHE A 1 100 ? -6.899 8.415 35.428 1.00 80.12 100 PHE A N 1
ATOM 778 C CA . PHE A 1 100 ? -8.167 8.460 36.171 1.00 80.12 100 PHE A CA 1
ATOM 779 C C . PHE A 1 100 ? -8.743 7.078 36.493 1.00 80.12 100 PHE A C 1
ATOM 781 O O . PHE A 1 100 ? -9.711 6.971 37.245 1.00 80.12 100 PHE A O 1
ATOM 788 N N . LEU A 1 101 ? -8.169 6.013 35.930 1.00 78.94 101 LEU A N 1
ATOM 789 C CA . LEU A 1 101 ? -8.556 4.651 36.276 1.00 78.94 101 LEU A CA 1
ATOM 790 C C . LEU A 1 101 ? -7.944 4.297 37.632 1.00 78.94 101 LEU A C 1
ATOM 792 O O . LEU A 1 101 ? -6.763 3.975 37.741 1.00 78.94 101 LEU A O 1
ATOM 796 N N . ALA A 1 102 ? -8.761 4.398 38.677 1.00 68.88 102 ALA A N 1
ATOM 797 C CA . ALA A 1 102 ? -8.392 4.011 40.028 1.00 68.88 102 ALA A CA 1
ATOM 798 C C . ALA A 1 102 ? -8.404 2.478 40.172 1.00 68.88 102 ALA A C 1
ATOM 800 O O . ALA A 1 102 ? -9.425 1.842 39.916 1.00 68.88 102 ALA A O 1
ATOM 801 N N . GLY A 1 103 ? -7.292 1.891 40.624 1.00 67.31 103 GLY A N 1
ATOM 802 C CA . GLY A 1 103 ? -7.232 0.483 41.030 1.00 67.31 103 GLY A CA 1
ATOM 803 C C . GLY A 1 103 ? -5.949 -0.235 40.593 1.00 67.31 103 GLY A C 1
ATOM 804 O O . GLY A 1 103 ? -5.579 -0.156 39.425 1.00 67.31 103 GLY A O 1
ATOM 805 N N . PRO A 1 104 ? -5.258 -0.952 41.497 1.00 63.88 104 PRO A N 1
ATOM 806 C CA . PRO A 1 104 ? -4.260 -1.933 41.105 1.00 63.88 104 PRO A CA 1
ATOM 807 C C . PRO A 1 104 ? -4.929 -3.195 40.521 1.00 63.88 104 PRO A C 1
ATOM 809 O O . PRO A 1 104 ? -5.949 -3.641 41.051 1.00 63.88 104 PRO A O 1
ATOM 812 N N . PRO A 1 105 ? -4.329 -3.829 39.498 1.00 64.44 105 PRO A N 1
ATOM 813 C CA . PRO A 1 105 ? -3.116 -3.401 38.805 1.00 64.44 105 PRO A CA 1
ATOM 814 C C . PRO A 1 105 ? -3.393 -2.256 37.812 1.00 64.44 105 PRO A C 1
ATOM 816 O O . PRO A 1 105 ? -4.503 -2.166 37.285 1.00 64.44 105 PRO A O 1
ATOM 819 N N . PRO A 1 106 ? -2.385 -1.411 37.512 1.00 71.38 106 PRO A N 1
ATOM 820 C CA . PRO A 1 106 ? -2.480 -0.480 36.391 1.00 71.38 106 PRO A CA 1
ATOM 821 C C . PRO A 1 106 ? -2.871 -1.247 35.124 1.00 71.38 106 PRO A C 1
ATOM 823 O O . PRO A 1 106 ? -2.511 -2.421 34.976 1.00 71.38 106 PRO A O 1
ATOM 826 N N . LEU A 1 107 ? -3.609 -0.591 34.220 1.00 73.38 107 LEU A N 1
ATOM 827 C CA . LEU A 1 107 ? -3.964 -1.183 32.932 1.00 73.38 107 LEU A CA 1
ATOM 828 C C . LEU A 1 107 ? -2.709 -1.776 32.297 1.00 73.38 107 LEU A C 1
ATOM 830 O O . LEU A 1 107 ? -1.716 -1.080 32.085 1.00 73.38 107 LEU A O 1
ATOM 834 N N . GLN A 1 108 ? -2.756 -3.081 32.043 1.00 77.38 108 GLN A N 1
ATOM 835 C CA . GLN A 1 108 ? -1.642 -3.768 31.419 1.00 77.38 108 GLN A CA 1
ATOM 836 C C . GLN A 1 108 ? -1.446 -3.197 30.021 1.00 77.38 108 GLN A C 1
ATOM 838 O O . GLN A 1 108 ? -2.408 -3.026 29.265 1.00 77.38 108 GLN A O 1
ATOM 843 N N . GLU A 1 109 ? -0.196 -2.905 29.677 1.00 78.19 109 GLU A N 1
ATOM 844 C CA . GLU A 1 109 ? 0.137 -2.521 28.317 1.00 78.19 109 GLU A CA 1
ATOM 845 C C . GLU A 1 109 ? -0.291 -3.643 27.366 1.00 78.19 109 GLU A C 1
ATOM 847 O O . GLU A 1 109 ? -0.079 -4.831 27.634 1.00 78.19 109 GLU A O 1
ATOM 852 N N . ARG A 1 110 ? -0.945 -3.270 26.260 1.00 78.69 110 ARG A N 1
ATOM 853 C CA . ARG A 1 110 ? -1.392 -4.241 25.261 1.00 78.69 110 ARG A CA 1
ATOM 854 C C . ARG A 1 110 ? -0.172 -5.007 24.755 1.00 78.69 110 ARG A C 1
ATOM 856 O O . ARG A 1 110 ? 0.711 -4.421 24.135 1.00 78.69 110 ARG A O 1
ATOM 863 N N . SER A 1 111 ? -0.157 -6.321 24.954 1.00 76.56 111 SER A N 1
ATOM 864 C CA . SER A 1 111 ? 0.890 -7.164 24.390 1.00 76.56 111 SER A CA 1
ATOM 865 C C . SER A 1 111 ? 0.750 -7.254 22.865 1.00 76.56 111 SER A C 1
ATOM 867 O O . SER A 1 111 ? -0.349 -7.382 22.320 1.00 76.56 111 SER A O 1
ATOM 869 N N . GLY A 1 112 ? 1.882 -7.183 22.165 1.00 77.94 112 GLY A N 1
ATOM 870 C CA . GLY A 1 112 ? 1.962 -7.381 20.718 1.00 77.94 112 GLY A CA 1
ATOM 871 C C . GLY A 1 112 ? 2.447 -6.160 19.937 1.00 77.94 112 GLY A C 1
ATOM 872 O O . GLY A 1 112 ? 2.285 -5.010 20.343 1.00 77.94 112 GLY A O 1
ATOM 873 N N . ALA A 1 113 ? 3.045 -6.431 18.775 1.00 75.69 113 ALA A N 1
ATOM 874 C CA . ALA A 1 113 ? 3.547 -5.397 17.882 1.00 75.69 113 ALA A CA 1
ATOM 875 C C . ALA A 1 113 ? 2.412 -4.501 17.360 1.00 75.69 113 ALA A C 1
ATOM 877 O O . ALA A 1 113 ? 1.251 -4.911 17.254 1.00 75.69 113 ALA A O 1
ATOM 878 N N . ARG A 1 114 ? 2.754 -3.258 17.010 1.00 73.31 114 ARG A N 1
ATOM 879 C CA . ARG A 1 114 ? 1.821 -2.363 16.325 1.00 73.31 114 ARG A CA 1
ATOM 880 C C . ARG A 1 114 ? 1.432 -2.987 14.974 1.00 73.31 114 ARG A C 1
ATOM 882 O O . ARG A 1 114 ? 2.310 -3.500 14.275 1.00 73.31 114 ARG A O 1
ATOM 889 N N . PRO A 1 115 ? 0.150 -2.944 14.581 1.00 72.00 115 PRO A N 1
ATOM 890 C CA . PRO A 1 115 ? -0.257 -3.477 13.293 1.00 72.00 115 PRO A CA 1
ATOM 891 C C . PRO A 1 115 ? 0.400 -2.723 12.139 1.00 72.00 115 PRO A C 1
ATOM 893 O O . PRO A 1 115 ? 0.584 -1.505 12.189 1.00 72.00 115 PRO A O 1
ATOM 896 N N . THR A 1 116 ? 0.724 -3.450 11.071 1.00 73.44 116 THR A N 1
ATOM 897 C CA . THR A 1 116 ? 1.251 -2.841 9.851 1.00 73.44 116 THR A CA 1
ATOM 898 C C . THR A 1 116 ? 0.111 -2.170 9.098 1.00 73.44 116 THR A C 1
ATOM 900 O O . THR A 1 116 ? -0.787 -2.837 8.579 1.00 73.44 116 THR A O 1
ATOM 903 N N . VAL A 1 117 ? 0.155 -0.841 9.026 1.00 70.31 117 VAL A N 1
ATOM 904 C CA . VAL A 1 117 ? -0.758 -0.058 8.195 1.00 70.31 117 VAL A CA 1
ATOM 905 C C . VAL A 1 117 ? -0.167 0.001 6.785 1.00 70.31 117 VAL A C 1
ATOM 907 O O . VAL A 1 117 ? 0.934 0.527 6.611 1.00 70.31 117 VAL A O 1
ATOM 910 N N . PRO A 1 118 ? -0.837 -0.555 5.763 1.00 70.81 118 PRO A N 1
ATOM 911 C CA . PRO A 1 118 ? -0.338 -0.451 4.402 1.00 70.81 118 PRO A CA 1
ATOM 912 C C . PRO A 1 118 ? -0.409 1.008 3.922 1.00 70.81 118 PRO A C 1
ATOM 914 O O . PRO A 1 118 ? -1.320 1.745 4.289 1.00 70.81 118 PRO A O 1
ATOM 917 N N . PHE A 1 119 ? 0.538 1.421 3.074 1.00 73.69 119 PHE A N 1
ATOM 918 C CA . PHE A 1 119 ? 0.673 2.795 2.556 1.00 73.69 119 PHE A CA 1
ATOM 919 C C . PHE A 1 119 ? -0.394 3.178 1.508 1.00 73.69 119 PHE A C 1
ATOM 921 O O . PHE A 1 119 ? -0.067 3.713 0.442 1.00 73.69 119 PHE A O 1
ATOM 928 N N . TYR A 1 120 ? -1.658 2.875 1.787 1.00 74.88 120 TYR A N 1
ATOM 929 C CA . TYR A 1 120 ? -2.813 3.216 0.968 1.00 74.88 120 TYR A CA 1
ATOM 930 C C . TYR A 1 120 ? -3.648 4.278 1.679 1.00 74.88 120 TYR A C 1
ATOM 932 O O . TYR A 1 120 ? -3.989 4.120 2.848 1.00 74.88 120 TYR A O 1
ATOM 940 N N . THR A 1 121 ? -3.982 5.360 0.974 1.00 73.62 121 THR A N 1
ATOM 941 C CA . THR A 1 121 ? -4.745 6.477 1.551 1.00 73.62 121 THR A CA 1
ATOM 942 C C . THR A 1 121 ? -6.209 6.112 1.796 1.00 73.62 121 THR A C 1
ATOM 944 O O . THR A 1 121 ? -6.790 6.530 2.791 1.00 73.62 121 THR A O 1
ATOM 947 N N . ALA A 1 122 ? -6.810 5.321 0.907 1.00 71.25 122 ALA A N 1
ATOM 948 C CA . ALA A 1 122 ? -8.163 4.804 1.063 1.00 71.25 122 ALA A CA 1
ATOM 949 C C . ALA A 1 122 ? -8.351 3.553 0.188 1.00 71.25 122 ALA A C 1
ATOM 951 O O . ALA A 1 122 ? -7.853 3.561 -0.931 1.00 71.25 122 ALA A O 1
ATOM 952 N N . PRO A 1 123 ? -9.096 2.524 0.634 1.00 64.31 123 PRO A N 1
ATOM 953 C CA . PRO A 1 123 ? -9.584 2.332 1.998 1.00 64.31 123 PRO A CA 1
ATOM 954 C C . PRO A 1 123 ? -8.444 1.951 2.955 1.00 64.31 123 PRO A C 1
ATOM 956 O O . PRO A 1 123 ? -7.685 1.019 2.695 1.00 64.31 123 PRO A O 1
ATOM 959 N N . GLN A 1 124 ? -8.346 2.639 4.093 1.00 68.31 124 GLN A N 1
ATOM 960 C CA . GLN A 1 124 ? -7.395 2.273 5.140 1.00 68.31 124 GLN A CA 1
ATOM 961 C C . GLN A 1 124 ? -7.956 1.068 5.905 1.00 68.31 124 GLN A C 1
ATOM 963 O O . GLN A 1 124 ? -8.931 1.184 6.645 1.00 68.31 124 GLN A O 1
ATOM 968 N N . ARG A 1 125 ? -7.375 -0.114 5.687 1.00 68.19 125 ARG A N 1
ATOM 969 C CA . ARG A 1 125 ? -7.726 -1.337 6.419 1.00 68.19 125 ARG A CA 1
ATOM 970 C C . ARG A 1 125 ? -6.496 -1.909 7.099 1.00 68.19 125 ARG A C 1
ATOM 972 O O . ARG A 1 125 ? -5.404 -1.907 6.534 1.00 68.19 125 ARG A O 1
ATOM 979 N N . GLN A 1 126 ? -6.703 -2.452 8.292 1.00 66.06 126 GLN A N 1
ATOM 980 C CA . GLN A 1 126 ? -5.730 -3.315 8.940 1.00 66.06 126 GLN A CA 1
ATOM 981 C C . GLN A 1 126 ? -5.729 -4.661 8.208 1.00 66.06 126 GLN A C 1
ATOM 983 O O . GLN A 1 126 ? -6.705 -5.405 8.257 1.00 66.06 126 GLN A O 1
ATOM 988 N N . THR A 1 127 ? -4.660 -4.951 7.471 1.00 64.06 127 THR A N 1
ATOM 989 C CA . THR A 1 127 ? -4.566 -6.154 6.626 1.00 64.06 127 THR A CA 1
ATOM 990 C C . THR A 1 127 ? -3.840 -7.317 7.296 1.00 64.06 127 THR A C 1
ATOM 992 O O . THR A 1 127 ? -3.809 -8.407 6.737 1.00 64.06 127 THR A O 1
ATOM 995 N N . THR A 1 128 ? -3.225 -7.100 8.463 1.00 64.19 128 THR A N 1
ATOM 996 C CA . THR A 1 128 ? -2.352 -8.088 9.120 1.00 64.19 128 THR A CA 1
ATOM 997 C C . THR A 1 128 ? -3.016 -8.876 10.244 1.00 64.19 128 THR A C 1
ATOM 999 O O . THR A 1 128 ? -2.614 -10.004 10.495 1.00 64.19 128 THR A O 1
ATOM 1002 N N . GLU A 1 129 ? -4.034 -8.327 10.908 1.00 66.56 129 GLU A N 1
ATOM 1003 C CA . GLU A 1 129 ? -4.758 -9.009 11.994 1.00 66.56 129 GLU A CA 1
ATOM 1004 C C . GLU A 1 129 ? -6.144 -9.455 11.511 1.00 66.56 129 GLU A C 1
ATOM 1006 O O . GLU A 1 129 ? -7.180 -9.053 12.035 1.00 66.56 129 GLU A O 1
ATOM 1011 N N . ILE A 1 130 ? -6.171 -10.275 10.457 1.00 73.69 130 ILE A N 1
ATOM 1012 C CA . ILE A 1 130 ? -7.406 -10.948 10.045 1.00 73.69 130 ILE A CA 1
ATOM 1013 C C . ILE A 1 130 ? -7.681 -12.067 11.056 1.00 73.69 130 ILE A C 1
ATOM 1015 O O . ILE A 1 130 ? -6.805 -12.887 11.337 1.00 73.69 130 ILE A O 1
ATOM 1019 N N . ALA A 1 131 ? -8.890 -12.099 11.618 1.00 78.25 131 ALA A N 1
ATOM 1020 C CA . ALA A 1 131 ? -9.279 -13.126 12.578 1.00 78.25 131 ALA A CA 1
ATOM 1021 C C . ALA A 1 131 ? -9.163 -14.530 11.962 1.00 78.25 131 ALA A C 1
ATOM 1023 O O . ALA A 1 131 ? -9.615 -14.770 10.843 1.00 78.25 131 ALA A O 1
ATOM 1024 N N . THR A 1 132 ? -8.593 -15.473 12.714 1.00 85.50 132 THR A N 1
ATOM 1025 C CA . THR A 1 132 ? -8.585 -16.888 12.321 1.00 85.50 132 THR A CA 1
ATOM 1026 C C . THR A 1 132 ? -10.005 -17.446 12.287 1.00 85.50 132 THR A C 1
ATOM 1028 O O . THR A 1 132 ? -10.864 -16.991 13.043 1.00 85.50 132 THR A O 1
ATOM 1031 N N . GLU A 1 133 ? -10.248 -18.487 11.486 1.00 88.94 133 GLU A N 1
ATOM 1032 C CA . GLU A 1 133 ? -11.569 -19.136 11.423 1.00 88.94 133 GLU A CA 1
ATOM 1033 C C . GLU A 1 133 ? -12.052 -19.616 12.797 1.00 88.94 133 GLU A C 1
ATOM 1035 O O . GLU A 1 133 ? -13.216 -19.456 13.149 1.00 88.94 133 GLU A O 1
ATOM 1040 N N . ALA A 1 134 ? -11.141 -20.101 13.646 1.00 91.12 134 ALA A N 1
ATOM 1041 C CA . ALA A 1 134 ? -11.469 -20.459 15.023 1.00 91.12 134 ALA A CA 1
ATOM 1042 C C . ALA A 1 134 ? -11.957 -19.250 15.842 1.00 91.12 134 ALA A C 1
ATOM 1044 O O . ALA A 1 134 ? -12.915 -19.350 16.605 1.00 91.12 134 ALA A O 1
ATOM 1045 N N . THR A 1 135 ? -11.308 -18.093 15.687 1.00 89.00 135 THR A N 1
ATOM 1046 C CA . THR A 1 135 ? -11.708 -16.850 16.365 1.00 89.00 135 THR A CA 1
ATOM 1047 C C . THR A 1 135 ? -13.047 -16.344 15.847 1.00 89.00 135 THR A C 1
ATOM 1049 O O . THR A 1 135 ? -13.910 -15.976 16.645 1.00 89.00 135 THR A O 1
ATOM 1052 N N . ARG A 1 136 ? -13.252 -16.395 14.528 1.00 91.12 136 ARG A N 1
ATOM 1053 C CA . ARG A 1 136 ? -14.528 -16.069 13.894 1.00 91.12 136 ARG A CA 1
ATOM 1054 C C . ARG A 1 136 ? -15.652 -16.974 14.401 1.00 91.12 136 ARG A C 1
ATOM 1056 O O . ARG A 1 136 ? -16.684 -16.461 14.819 1.00 91.12 136 ARG A O 1
ATOM 1063 N N . GLY A 1 137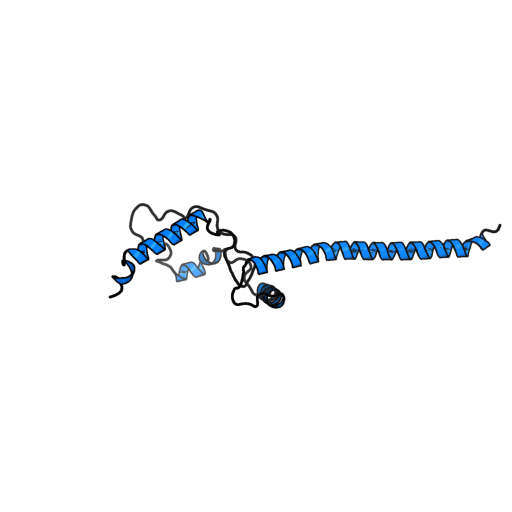 ? -15.426 -18.286 14.457 1.00 93.50 137 GLY A N 1
ATOM 1064 C CA . GLY A 1 137 ? -16.394 -19.253 14.975 1.00 93.50 137 GLY A CA 1
ATOM 1065 C C . GLY A 1 137 ? -16.765 -18.992 16.437 1.00 93.50 137 GLY A C 1
ATOM 1066 O O . GLY A 1 137 ? -17.947 -19.004 16.781 1.00 93.50 137 GLY A O 1
ATOM 1067 N N . ARG A 1 138 ? -15.784 -18.657 17.292 1.00 92.62 138 ARG A N 1
ATOM 1068 C CA . ARG A 1 138 ? -16.063 -18.234 18.677 1.00 92.62 138 ARG A CA 1
ATOM 1069 C C . ARG A 1 138 ? -16.938 -16.980 18.719 1.00 92.62 138 ARG A C 1
ATOM 1071 O O . ARG A 1 138 ? -17.936 -16.980 19.435 1.00 92.62 138 ARG A O 1
ATOM 1078 N N . MET A 1 139 ? -16.618 -15.954 17.929 1.00 94.19 139 MET A N 1
ATOM 1079 C CA . MET A 1 139 ? -17.414 -14.724 17.858 1.00 94.19 139 MET A CA 1
ATOM 1080 C C . MET A 1 139 ? -18.849 -14.989 17.378 1.00 94.19 139 MET A C 1
ATOM 1082 O O . MET A 1 139 ? -19.798 -14.542 18.016 1.00 94.19 139 MET A O 1
ATOM 1086 N N . GLU A 1 140 ? -19.028 -15.760 16.304 1.00 95.69 140 GLU A N 1
ATOM 1087 C CA . GLU A 1 140 ? -20.354 -16.108 15.779 1.00 95.69 140 GLU A CA 1
ATOM 1088 C C . GLU A 1 140 ? -21.174 -16.924 16.791 1.00 95.69 140 GLU A C 1
ATOM 1090 O O . GLU A 1 140 ? -22.369 -16.675 16.959 1.00 95.69 140 GLU A O 1
ATOM 1095 N N . SER A 1 141 ? -20.539 -17.857 17.509 1.00 93.88 141 SER A N 1
ATOM 1096 C CA . SER A 1 141 ? -21.197 -18.640 18.563 1.00 93.88 141 SER A CA 1
ATOM 1097 C C . SER A 1 141 ? -21.655 -17.771 19.738 1.00 93.88 141 SER A C 1
ATOM 1099 O O . SER A 1 141 ? -22.797 -17.894 20.180 1.00 93.88 141 SER A O 1
ATOM 1101 N N . PHE A 1 142 ? -20.812 -16.834 20.182 1.00 92.31 142 PHE A N 1
ATOM 1102 C CA . PHE A 1 142 ? -21.148 -15.875 21.230 1.00 92.31 142 PHE A CA 1
ATOM 1103 C C . PHE A 1 142 ? -22.322 -14.981 20.822 1.00 92.31 142 PHE A C 1
ATOM 1105 O O . PHE A 1 142 ? -23.287 -14.861 21.574 1.00 92.31 142 PHE A O 1
ATOM 1112 N N . LEU A 1 143 ? -22.287 -14.411 19.613 1.00 93.06 143 LEU A N 1
ATOM 1113 C CA . LEU A 1 143 ? -23.379 -13.578 19.105 1.00 93.06 143 LEU A CA 1
ATOM 1114 C C . LEU A 1 143 ? -24.698 -14.357 19.068 1.00 93.06 143 LEU A C 1
ATOM 1116 O O . LEU A 1 143 ? -25.711 -13.863 19.556 1.00 93.06 143 LEU A O 1
ATOM 1120 N N . ARG A 1 144 ? -24.690 -15.600 18.569 1.00 93.06 144 ARG A N 1
ATOM 1121 C CA . ARG A 1 144 ? -25.883 -16.466 18.585 1.00 93.06 144 ARG A CA 1
ATOM 1122 C C . ARG A 1 144 ? -26.400 -16.705 20.001 1.00 93.06 144 ARG A C 1
ATOM 1124 O O . ARG A 1 144 ? -27.607 -16.624 20.210 1.00 93.06 144 ARG A O 1
ATOM 1131 N N . ALA A 1 145 ? -25.508 -16.958 20.959 1.00 91.69 145 ALA A N 1
ATOM 1132 C CA . ALA A 1 145 ? -25.883 -17.144 22.355 1.00 91.69 145 ALA A CA 1
ATOM 1133 C C . ALA A 1 145 ? -26.558 -15.887 22.933 1.00 91.69 145 ALA A C 1
ATOM 1135 O O . ALA A 1 145 ? -27.635 -15.999 23.516 1.00 91.69 145 ALA A O 1
ATOM 1136 N N . VAL A 1 146 ? -25.992 -14.698 22.695 1.00 89.38 146 VAL A N 1
ATOM 1137 C CA . VAL A 1 146 ? -26.564 -13.408 23.129 1.00 89.38 146 VAL A CA 1
ATOM 1138 C C . VAL A 1 146 ? -27.940 -13.155 22.510 1.00 89.38 146 VAL A C 1
ATOM 1140 O O . VAL A 1 146 ? -28.863 -12.735 23.207 1.00 89.38 146 VAL A O 1
ATOM 1143 N N . PHE A 1 147 ? -28.111 -13.443 21.217 1.00 87.81 147 PHE A N 1
ATOM 1144 C CA . PHE A 1 147 ? -29.416 -13.309 20.566 1.00 87.81 147 PHE A CA 1
ATOM 1145 C C . PHE A 1 147 ? -30.436 -14.316 21.108 1.00 87.81 147 PHE A C 1
ATOM 1147 O O . PHE A 1 147 ? -31.598 -13.966 21.296 1.00 87.81 147 PHE A O 1
ATOM 1154 N N . SER A 1 148 ? -30.010 -15.546 21.404 1.00 84.25 148 SER A N 1
ATOM 1155 C CA . SER A 1 148 ? -30.891 -16.587 21.947 1.00 84.25 148 SER A CA 1
ATOM 1156 C C . SER A 1 148 ? -31.283 -16.368 23.412 1.00 84.25 148 SER A C 1
ATOM 1158 O O . SER A 1 148 ? -32.355 -16.801 23.823 1.00 84.25 148 SER A O 1
ATOM 1160 N N . SER A 1 149 ? -30.449 -15.680 24.199 1.00 81.94 149 SER A N 1
ATOM 1161 C CA . SER A 1 149 ? -30.713 -15.422 25.618 1.00 81.94 149 SER A CA 1
ATOM 1162 C C . SER A 1 149 ? -31.636 -14.223 25.859 1.00 81.94 149 SER A C 1
ATOM 1164 O O . SER A 1 149 ? -32.030 -13.981 26.999 1.00 81.94 149 SER A O 1
ATOM 1166 N N . GLY A 1 150 ? -31.976 -13.450 24.817 1.00 68.50 150 GLY A N 1
ATOM 1167 C CA . GLY A 1 150 ? -32.798 -12.239 24.931 1.00 68.50 150 GLY A CA 1
ATOM 1168 C C . GLY A 1 150 ? -32.153 -11.115 25.755 1.00 68.50 150 GLY A C 1
ATOM 1169 O O . GLY A 1 150 ? -32.796 -10.096 26.006 1.00 68.50 150 GLY A O 1
ATOM 1170 N N . ALA A 1 151 ? -30.889 -11.272 26.166 1.00 61.12 151 ALA A N 1
ATOM 1171 C CA . ALA A 1 151 ? -30.179 -10.324 27.023 1.00 61.12 151 ALA A CA 1
ATOM 1172 C C . ALA A 1 151 ? -29.968 -8.957 26.348 1.00 61.12 151 ALA A C 1
ATOM 1174 O O . ALA A 1 151 ? -29.930 -7.940 27.025 1.00 61.12 151 ALA A O 1
ATOM 1175 N N . GLY A 1 152 ? -29.918 -8.907 25.012 1.00 54.81 152 GLY A N 1
ATOM 1176 C CA . GLY A 1 152 ? -29.781 -7.651 24.264 1.00 54.81 152 GLY A CA 1
ATOM 1177 C C . GLY A 1 152 ? -31.035 -6.766 24.224 1.00 54.81 152 GLY A C 1
ATOM 1178 O O . GLY A 1 152 ? -30.940 -5.627 23.783 1.00 54.81 152 GLY A O 1
ATOM 1179 N N . ALA A 1 153 ? -32.201 -7.259 24.659 1.00 54.78 153 ALA A N 1
ATOM 1180 C CA . ALA A 1 153 ? -33.462 -6.512 24.599 1.00 54.78 153 ALA A CA 1
ATOM 1181 C C . ALA A 1 153 ? -33.863 -5.843 25.929 1.00 54.78 153 ALA A C 1
ATOM 1183 O O . ALA A 1 153 ? -34.865 -5.136 25.961 1.00 54.78 153 ALA A O 1
ATOM 1184 N N . ARG A 1 154 ? -33.132 -6.083 27.029 1.00 55.34 154 ARG A N 1
ATOM 1185 C CA . ARG A 1 154 ? -33.563 -5.681 28.383 1.00 55.34 154 ARG A CA 1
ATOM 1186 C C . ARG A 1 154 ? -32.902 -4.423 28.964 1.00 55.34 154 ARG A C 1
ATOM 1188 O O . ARG A 1 154 ? -33.436 -3.918 29.939 1.00 55.34 154 ARG A O 1
ATOM 1195 N N . ASP A 1 155 ? -31.854 -3.875 28.342 1.00 51.91 155 ASP A N 1
ATOM 1196 C CA . ASP A 1 155 ? -31.058 -2.760 28.906 1.00 51.91 155 ASP A CA 1
ATOM 1197 C C . ASP A 1 155 ? -31.164 -1.429 28.125 1.00 51.91 155 ASP A C 1
ATOM 1199 O O . ASP A 1 155 ? -30.284 -0.574 28.199 1.00 51.91 155 ASP A O 1
ATOM 1203 N N . ILE A 1 156 ? -32.242 -1.227 27.363 1.00 52.41 156 ILE A N 1
ATOM 1204 C CA . ILE A 1 156 ? -32.539 0.038 26.664 1.00 52.41 156 ILE A CA 1
ATOM 1205 C C . ILE A 1 156 ? -33.867 0.623 27.153 1.00 52.41 156 ILE A C 1
ATOM 1207 O O . ILE A 1 156 ? -34.812 0.729 26.377 1.00 52.41 156 ILE A O 1
ATOM 1211 N N . HIS A 1 157 ? -33.943 0.983 28.437 1.00 40.09 157 HIS A N 1
ATOM 1212 C CA . HIS A 1 157 ? -34.958 1.891 28.985 1.00 40.09 157 HIS A CA 1
ATOM 1213 C C . HIS A 1 157 ? -34.417 2.668 30.183 1.00 40.09 157 HIS A C 1
ATOM 1215 O O . HIS A 1 157 ? -33.788 2.034 31.057 1.00 40.09 157 HIS A O 1
#

Foldseek 3Di:
DDPVVCVVVVVVVVVVVVVVVVVVVVVVVCCVPVVVVVVVVVVQLVVLVLVPDFPADNDPVSSVVQVVVLVVDDQDPPDPVVCVDPVNVVVVPPCPPDDPDDDPPDPDDDDDDDQDFPSTPPPTDRNPCDDDPVRVVVVVVVVVVCVVVCVVVPPDD

Organism: NCBI:txid2041049

Sequence (157 aa):
MSLSTLQPYLHYIQHVRTRTAITTLVATAAAGLLIPGIHCIVRSYRGFLALGRGGIPYNFFGWLLQASLKLIARTDTTETSHYSRPEILQLYSPLADLCFLAGPPPLQERSGARPTVPFYTAPQRQTTEIATEATRGRMESFLRAVFSSGAGARDIH

InterPro domains:
  IPR048273 Luciferase [PTHR38695] (25-145)